Protein AF-A0A7X6DSG5-F1 (afdb_monomer_lite)

Radius of gyration: 14.73 Å; chains: 1; bounding box: 36×23×50 Å

Structure (mmCIF, N/CA/C/O backbone):
data_AF-A0A7X6DSG5-F1
#
_entry.id   AF-A0A7X6DSG5-F1
#
loop_
_atom_site.group_PDB
_atom_site.id
_atom_site.type_symbol
_atom_site.label_atom_id
_atom_site.label_alt_id
_atom_site.label_comp_id
_atom_site.label_asym_id
_atom_site.label_entity_id
_atom_site.label_seq_id
_atom_site.pdbx_PDB_ins_code
_atom_site.Cartn_x
_atom_site.Cartn_y
_atom_site.Cartn_z
_atom_site.occupancy
_atom_site.B_iso_or_equiv
_atom_site.auth_seq_id
_atom_site.auth_comp_id
_atom_site.auth_asym_id
_atom_site.auth_atom_id
_atom_site.pdbx_PDB_model_num
ATOM 1 N N . MET A 1 1 ? -11.867 -1.561 14.741 1.00 87.81 1 MET A N 1
ATOM 2 C CA . MET A 1 1 ? -10.533 -1.836 14.176 1.00 87.81 1 MET A CA 1
ATOM 3 C C . MET A 1 1 ? -10.099 -0.684 13.285 1.00 87.81 1 MET A C 1
ATOM 5 O O . MET A 1 1 ? -10.874 -0.278 12.423 1.00 87.81 1 MET A O 1
ATOM 9 N N . THR A 1 2 ? -8.902 -0.159 13.522 1.00 92.75 2 THR A N 1
ATOM 10 C CA . THR A 1 2 ? -8.246 0.882 12.715 1.00 92.75 2 THR A CA 1
ATOM 11 C C . THR A 1 2 ? -7.266 0.222 11.752 1.00 92.75 2 THR A C 1
ATOM 13 O O . THR A 1 2 ? -6.654 -0.790 12.097 1.00 92.75 2 THR A O 1
ATOM 16 N N . TYR A 1 3 ? -7.101 0.783 10.558 1.00 95.00 3 TYR A N 1
ATOM 17 C CA . TYR A 1 3 ? -6.157 0.296 9.559 1.00 95.00 3 TYR A CA 1
ATOM 18 C C . TYR A 1 3 ? -5.140 1.378 9.232 1.00 95.00 3 TYR A C 1
ATOM 20 O O . TYR A 1 3 ? -5.508 2.521 8.969 1.00 95.00 3 TYR A O 1
ATOM 28 N N . LYS A 1 4 ? -3.866 1.000 9.218 1.00 94.56 4 LYS A N 1
ATOM 29 C CA . LYS A 1 4 ? -2.762 1.826 8.734 1.00 94.56 4 LYS A CA 1
ATOM 30 C C . LYS A 1 4 ? -2.211 1.173 7.477 1.00 94.56 4 LYS A C 1
ATOM 32 O O . LYS A 1 4 ? -1.915 -0.017 7.519 1.00 94.56 4 LYS A O 1
ATOM 37 N N . ILE A 1 5 ? -2.074 1.917 6.386 1.00 94.81 5 ILE A N 1
ATOM 38 C CA . ILE A 1 5 ? -1.408 1.443 5.171 1.00 94.81 5 ILE A CA 1
ATOM 39 C C . ILE A 1 5 ? -0.168 2.291 4.923 1.00 94.81 5 ILE A C 1
ATOM 41 O O . ILE A 1 5 ? -0.250 3.517 4.820 1.00 94.81 5 ILE A O 1
ATOM 45 N N . GLU A 1 6 ? 0.962 1.610 4.782 1.00 94.88 6 GLU A N 1
ATOM 46 C CA . GLU A 1 6 ? 2.228 2.189 4.355 1.00 94.88 6 GLU A CA 1
ATOM 47 C C . GLU A 1 6 ? 2.733 1.472 3.109 1.00 94.88 6 GLU A C 1
ATOM 49 O O . GLU A 1 6 ? 2.553 0.262 2.957 1.00 94.88 6 GLU A O 1
ATOM 54 N N . PHE A 1 7 ? 3.403 2.219 2.236 1.00 94.25 7 PHE A N 1
ATOM 55 C CA . PHE A 1 7 ? 4.049 1.671 1.053 1.00 94.25 7 PHE A CA 1
ATOM 56 C C . PHE A 1 7 ? 5.558 1.810 1.188 1.00 94.25 7 PHE A C 1
ATOM 58 O O . PHE A 1 7 ? 6.043 2.904 1.461 1.00 94.25 7 PHE A O 1
ATOM 65 N N . GLN A 1 8 ? 6.292 0.722 0.973 1.00 93.75 8 GLN A N 1
ATOM 66 C CA . GLN A 1 8 ? 7.752 0.704 0.986 1.00 93.75 8 GLN A CA 1
ATOM 67 C C . GLN A 1 8 ? 8.284 0.341 -0.389 1.00 93.75 8 GLN A C 1
ATOM 69 O O . GLN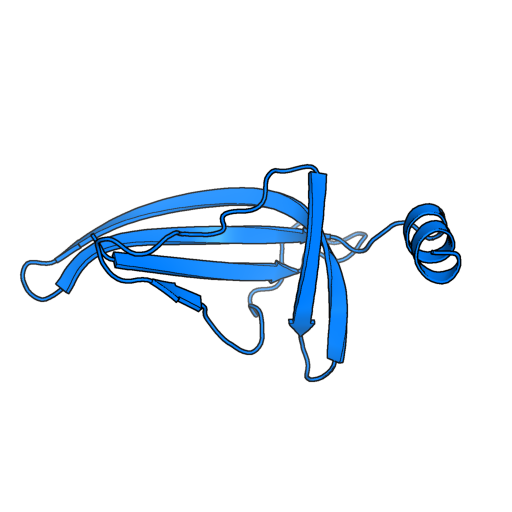 A 1 8 ? 7.891 -0.664 -0.983 1.00 93.75 8 GLN A O 1
ATOM 74 N N . HIS A 1 9 ? 9.220 1.140 -0.887 1.00 94.06 9 HIS A N 1
ATOM 75 C CA . HIS A 1 9 ? 9.823 0.886 -2.183 1.00 94.06 9 HIS A CA 1
ATOM 76 C C . HIS A 1 9 ? 11.012 -0.073 -2.058 1.00 94.06 9 HIS A C 1
ATOM 78 O O . HIS A 1 9 ? 11.950 0.170 -1.301 1.00 94.06 9 HIS A O 1
ATOM 84 N N . LYS A 1 10 ? 11.004 -1.156 -2.833 1.00 93.62 10 LYS A N 1
ATOM 85 C CA . LYS A 1 10 ? 12.152 -2.034 -3.042 1.00 93.62 10 LYS A CA 1
ATOM 86 C C . LYS A 1 10 ? 12.699 -1.809 -4.450 1.00 93.62 10 LYS A C 1
ATOM 88 O O . LYS A 1 10 ? 12.198 -2.390 -5.407 1.00 93.62 10 LYS A O 1
ATOM 93 N N . SER A 1 11 ? 13.767 -1.026 -4.551 1.00 87.69 11 SER A N 1
ATOM 94 C CA . SER A 1 11 ? 14.433 -0.790 -5.830 1.00 87.69 11 SER A CA 1
ATOM 95 C C . SER A 1 11 ? 15.056 -2.058 -6.414 1.00 87.69 11 SER A C 1
ATOM 97 O O . SER A 1 11 ? 15.381 -3.029 -5.708 1.00 87.69 11 SER A O 1
ATOM 99 N N . GLU A 1 12 ? 15.223 -2.046 -7.733 1.00 86.69 12 GLU A N 1
ATOM 100 C CA . GLU A 1 12 ? 15.881 -3.122 -8.462 1.00 86.69 12 GLU A CA 1
ATOM 101 C C . GLU A 1 12 ? 17.290 -3.403 -7.903 1.00 86.69 12 GLU A C 1
ATOM 103 O O . GLU A 1 12 ? 18.026 -2.509 -7.483 1.00 86.69 12 GLU A O 1
ATOM 108 N N . GLY A 1 13 ? 17.654 -4.684 -7.817 1.00 85.00 13 GLY A N 1
ATOM 109 C CA . GLY A 1 13 ? 18.951 -5.118 -7.287 1.00 85.00 13 GLY A CA 1
ATOM 110 C C . GLY A 1 13 ? 19.114 -5.027 -5.762 1.00 85.00 13 GLY A C 1
ATOM 111 O O . GLY A 1 13 ? 20.085 -5.564 -5.228 1.00 85.00 13 GLY A O 1
ATOM 112 N N . ARG A 1 14 ? 18.176 -4.421 -5.017 1.00 88.12 14 ARG A N 1
ATOM 113 C CA . ARG A 1 14 ? 18.195 -4.450 -3.543 1.00 88.12 14 ARG A CA 1
ATOM 114 C C . ARG A 1 14 ? 17.584 -5.738 -2.994 1.00 88.12 14 ARG A C 1
ATOM 116 O O . ARG A 1 14 ? 16.583 -6.246 -3.502 1.00 88.12 14 ARG A O 1
ATOM 123 N N . LEU A 1 15 ? 18.167 -6.236 -1.901 1.00 89.12 15 LEU A N 1
ATOM 124 C CA . LEU A 1 15 ? 17.686 -7.429 -1.191 1.00 89.12 15 LEU A CA 1
ATOM 125 C C . LEU A 1 15 ? 16.475 -7.146 -0.294 1.00 89.12 15 LEU A C 1
ATOM 127 O O . LEU A 1 15 ? 15.636 -8.023 -0.118 1.00 89.12 15 LEU A O 1
ATOM 131 N N . ARG A 1 16 ? 16.371 -5.930 0.253 1.00 91.19 16 ARG A N 1
ATOM 132 C CA . ARG A 1 16 ? 15.290 -5.516 1.156 1.00 91.19 16 ARG A CA 1
ATOM 133 C C . ARG A 1 16 ? 14.655 -4.194 0.698 1.00 91.19 16 ARG A C 1
ATOM 135 O O . ARG A 1 16 ? 15.341 -3.439 0.003 1.00 91.19 16 ARG A O 1
ATOM 142 N N . PRO A 1 17 ? 13.388 -3.924 1.057 1.00 91.62 17 PRO A N 1
ATOM 143 C CA . PRO A 1 17 ? 12.755 -2.625 0.836 1.00 91.62 17 PRO A CA 1
ATOM 144 C C . PRO A 1 17 ? 13.488 -1.490 1.560 1.00 91.62 17 PRO A C 1
ATOM 146 O O . PRO A 1 17 ? 14.283 -1.731 2.470 1.00 91.62 17 PRO A O 1
ATOM 149 N N . SER A 1 18 ? 13.215 -0.259 1.139 1.00 87.62 18 SER A N 1
ATOM 150 C CA . SER A 1 18 ? 13.631 0.947 1.847 1.00 87.62 18 SER A CA 1
ATOM 151 C C . SER A 1 18 ? 13.043 0.969 3.256 1.00 87.62 18 SER A C 1
ATOM 153 O O . SER A 1 18 ? 11.896 0.574 3.463 1.00 87.62 18 SER A O 1
ATOM 155 N N . ASP A 1 19 ? 13.829 1.474 4.207 1.00 85.19 19 ASP A N 1
ATOM 156 C CA . ASP A 1 19 ? 13.353 1.754 5.564 1.00 85.19 19 ASP A CA 1
ATOM 157 C C . ASP A 1 19 ? 12.420 2.990 5.575 1.00 85.19 19 ASP A C 1
ATOM 159 O O . ASP A 1 19 ? 11.660 3.189 6.520 1.00 85.19 19 ASP A O 1
ATOM 163 N N . THR A 1 20 ? 12.439 3.791 4.499 1.00 82.62 20 THR A N 1
ATOM 164 C CA . THR A 1 20 ? 11.536 4.927 4.272 1.00 82.62 20 THR A CA 1
ATOM 165 C C . THR A 1 20 ? 10.287 4.482 3.507 1.00 82.62 20 THR A C 1
ATOM 167 O O . THR A 1 20 ? 10.387 3.885 2.429 1.00 82.62 20 THR A O 1
ATOM 170 N N . SER A 1 21 ? 9.115 4.812 4.048 1.00 82.75 21 SER A N 1
ATOM 171 C CA . SER A 1 21 ? 7.812 4.587 3.412 1.00 82.75 21 SER A CA 1
ATOM 172 C C . SER A 1 21 ? 7.431 5.741 2.458 1.00 82.75 21 SER A C 1
ATOM 174 O O . SER A 1 21 ? 8.219 6.651 2.200 1.00 82.75 21 SER A O 1
ATOM 176 N N . GLN A 1 22 ? 6.224 5.697 1.890 1.00 88.56 22 GLN A N 1
ATOM 177 C CA . GLN A 1 22 ? 5.612 6.826 1.178 1.00 88.56 22 GLN A CA 1
ATOM 178 C C . GLN A 1 22 ? 5.535 8.098 2.034 1.00 88.56 22 GLN A C 1
ATOM 180 O O . GLN A 1 22 ? 5.470 8.018 3.259 1.00 88.56 22 GLN A O 1
ATOM 185 N N . ASP A 1 23 ? 5.447 9.259 1.379 1.00 82.56 23 ASP A N 1
ATOM 186 C CA . ASP A 1 23 ? 5.494 10.565 2.054 1.00 82.56 23 ASP A CA 1
ATOM 187 C C . ASP A 1 23 ? 4.303 10.791 3.007 1.00 82.56 23 ASP A C 1
ATOM 189 O O . ASP A 1 23 ? 4.418 11.507 4.001 1.00 82.56 23 ASP A O 1
ATOM 193 N N . GLN A 1 24 ? 3.149 10.182 2.714 1.00 84.00 24 GLN A N 1
ATOM 194 C CA . GLN A 1 24 ? 1.931 10.325 3.508 1.00 84.00 24 GLN A CA 1
ATOM 195 C C . GLN A 1 24 ? 1.317 8.970 3.841 1.00 84.00 24 GLN A C 1
ATOM 197 O O . GLN A 1 24 ? 0.939 8.217 2.953 1.00 84.00 24 GLN A O 1
ATOM 202 N N . GLU A 1 25 ? 1.136 8.680 5.123 1.00 85.56 25 GLU A N 1
ATOM 203 C CA . GLU A 1 25 ? 0.456 7.471 5.587 1.00 85.56 25 GLU A CA 1
ATOM 204 C C . GLU A 1 25 ? -1.055 7.523 5.309 1.00 85.56 25 GLU A C 1
ATOM 206 O O . GLU A 1 25 ? -1.681 8.583 5.388 1.00 85.56 25 GLU A O 1
ATOM 211 N N . LEU A 1 26 ? -1.660 6.366 5.025 1.00 91.81 26 LEU A N 1
ATOM 212 C CA . LEU A 1 26 ? -3.114 6.247 4.905 1.00 91.81 26 LEU A CA 1
ATOM 213 C C . LEU A 1 26 ? -3.672 5.586 6.165 1.00 91.81 26 LEU A C 1
ATOM 215 O O . LEU A 1 26 ? -3.276 4.474 6.517 1.00 91.81 26 LEU A O 1
ATOM 219 N N . ILE A 1 27 ? -4.603 6.263 6.833 1.00 93.31 27 ILE A N 1
ATOM 220 C CA . ILE A 1 27 ? -5.239 5.778 8.060 1.00 93.31 27 ILE A CA 1
ATOM 221 C C . ILE A 1 27 ? -6.743 5.699 7.826 1.00 93.31 27 ILE A C 1
ATOM 223 O O . ILE A 1 27 ? -7.357 6.697 7.456 1.00 93.31 27 ILE A O 1
ATOM 227 N N . PHE A 1 28 ? -7.321 4.527 8.086 1.00 94.25 28 PHE A N 1
ATOM 228 C CA . PHE A 1 28 ? -8.749 4.260 7.939 1.00 94.25 28 PHE A CA 1
ATOM 229 C C . PHE A 1 28 ? -9.358 3.816 9.267 1.00 94.25 28 PHE A C 1
ATOM 231 O O . PHE A 1 28 ? -8.798 2.987 9.992 1.00 94.25 28 PHE A O 1
ATOM 238 N N . LYS A 1 29 ? -10.526 4.360 9.589 1.00 91.75 29 LYS A N 1
ATOM 239 C CA . LYS A 1 29 ? -11.302 4.040 10.787 1.00 91.75 29 LYS A CA 1
ATOM 240 C C . LYS A 1 29 ? -12.286 2.905 10.522 1.00 91.75 29 LYS A C 1
ATOM 242 O O . LYS A 1 29 ? -12.558 2.503 9.393 1.00 91.75 29 LYS A O 1
ATOM 247 N N . GLN A 1 30 ? -12.844 2.379 11.607 1.00 85.88 30 GLN A N 1
ATOM 248 C CA . GLN A 1 30 ? -13.837 1.316 11.539 1.00 85.88 30 GLN A CA 1
ATOM 249 C C . GLN A 1 30 ? -15.048 1.731 10.691 1.00 85.88 30 GLN A C 1
ATOM 251 O O . GLN A 1 30 ? -15.651 2.773 10.930 1.00 85.88 30 GLN A O 1
ATOM 256 N N . GLY A 1 31 ? -15.422 0.869 9.743 1.00 86.75 31 GLY A N 1
ATOM 257 C CA . GLY A 1 31 ? -16.555 1.086 8.840 1.00 86.75 31 GLY A CA 1
ATOM 258 C C . GLY A 1 31 ? -16.194 1.778 7.525 1.00 86.75 31 GLY A C 1
ATOM 259 O O . GLY A 1 31 ? -17.040 1.841 6.637 1.00 86.75 31 GLY A O 1
ATOM 260 N N . GLU A 1 32 ? -14.958 2.255 7.364 1.00 91.50 32 GLU A N 1
ATOM 261 C CA . GLU A 1 32 ? -14.487 2.798 6.090 1.00 91.50 32 GLU A CA 1
ATOM 262 C C . GLU A 1 32 ? -14.111 1.680 5.110 1.00 91.50 32 GLU A C 1
ATOM 264 O O . GLU A 1 32 ? -13.692 0.586 5.498 1.00 91.50 32 GLU A O 1
ATOM 269 N N . PHE A 1 33 ? -14.258 1.961 3.814 1.00 91.00 33 PHE A N 1
ATOM 270 C CA . PHE A 1 33 ? -13.724 1.094 2.772 1.00 91.00 33 PHE A CA 1
ATOM 271 C C . PHE A 1 33 ? -12.201 1.223 2.739 1.00 91.00 33 PHE A C 1
ATOM 27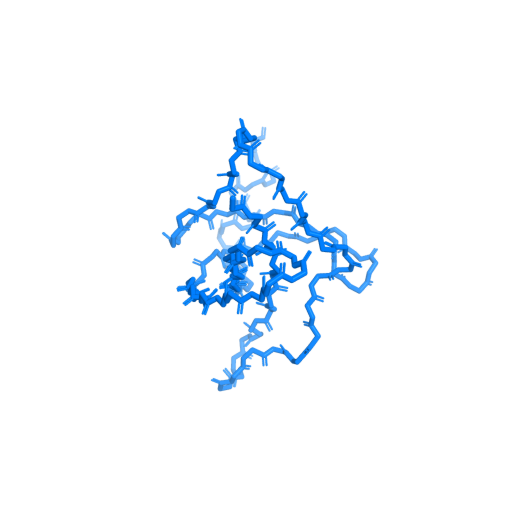3 O O . PHE A 1 33 ? -11.675 2.329 2.632 1.00 91.00 33 PHE A O 1
ATOM 280 N N . ILE A 1 34 ? -11.500 0.092 2.804 1.00 91.50 34 ILE A N 1
ATOM 281 C CA . ILE A 1 34 ? -10.038 0.055 2.862 1.00 91.50 34 ILE A CA 1
ATOM 282 C C . ILE A 1 34 ? -9.533 -0.428 1.496 1.00 91.50 34 ILE A C 1
ATOM 284 O O . ILE A 1 34 ? -9.651 -1.619 1.190 1.00 91.50 34 ILE A O 1
ATOM 288 N N . PRO A 1 35 ? -8.990 0.463 0.649 1.00 89.31 35 PRO A N 1
ATOM 289 C CA . PRO A 1 35 ? -8.534 0.111 -0.689 1.00 89.31 35 PRO A CA 1
ATOM 290 C C . PRO A 1 35 ? -7.175 -0.596 -0.615 1.00 89.31 35 PRO A C 1
ATOM 292 O O . PRO A 1 35 ? -6.132 0.013 -0.837 1.00 89.31 35 PRO A O 1
ATOM 295 N N . ILE A 1 36 ? -7.176 -1.887 -0.279 1.00 93.19 36 ILE A N 1
ATOM 296 C CA . ILE A 1 36 ? -5.954 -2.699 -0.250 1.00 93.19 36 ILE A CA 1
ATOM 297 C C . ILE A 1 36 ? -5.717 -3.272 -1.657 1.00 93.19 36 ILE A C 1
ATOM 299 O O . ILE A 1 36 ? -6.425 -4.205 -2.045 1.00 93.19 36 ILE A O 1
ATOM 303 N N . PRO A 1 37 ? -4.732 -2.771 -2.425 1.00 94.81 37 PRO A N 1
ATOM 304 C CA . PRO A 1 37 ? -4.422 -3.301 -3.752 1.00 94.81 37 PRO A CA 1
ATOM 305 C C . PRO A 1 37 ? -3.944 -4.751 -3.648 1.00 94.81 37 PRO A C 1
ATOM 307 O O . PRO A 1 37 ? -3.413 -5.156 -2.614 1.00 94.81 37 PRO A O 1
ATOM 310 N N . ASN A 1 38 ? -4.114 -5.551 -4.693 1.00 96.12 38 ASN A N 1
ATOM 311 C CA . ASN A 1 38 ? -3.595 -6.914 -4.764 1.00 96.12 38 ASN A CA 1
ATOM 312 C C . ASN A 1 38 ? -2.119 -6.943 -5.168 1.00 96.12 38 ASN A C 1
ATOM 314 O O . ASN A 1 38 ? -1.585 -5.990 -5.726 1.00 96.12 38 ASN A O 1
ATOM 318 N N . VAL A 1 39 ? -1.451 -8.067 -4.901 1.00 95.75 39 VAL A N 1
ATOM 319 C CA . VAL A 1 39 ? -0.119 -8.318 -5.470 1.00 95.75 39 VAL A CA 1
ATOM 320 C C . VAL A 1 39 ? -0.242 -8.378 -6.991 1.00 95.75 39 VAL A C 1
ATOM 322 O O . VAL A 1 39 ? -1.115 -9.070 -7.509 1.00 95.75 39 VAL A O 1
ATOM 325 N N . GLY A 1 40 ? 0.625 -7.646 -7.689 1.00 93.94 40 GLY A N 1
ATOM 326 C CA . GLY A 1 40 ? 0.568 -7.457 -9.136 1.00 93.94 40 GLY A CA 1
ATOM 327 C C . GLY A 1 40 ? -0.186 -6.201 -9.578 1.00 93.94 40 GLY A C 1
ATOM 328 O O . GLY A 1 40 ? 0.074 -5.717 -10.681 1.00 93.94 40 GLY A O 1
ATOM 329 N N . ASP A 1 41 ? -1.045 -5.625 -8.728 1.00 95.12 41 ASP A N 1
ATOM 330 C CA . ASP A 1 41 ? -1.703 -4.359 -9.044 1.00 95.12 41 ASP A CA 1
ATOM 331 C C . ASP A 1 41 ? -0.672 -3.237 -9.142 1.00 95.12 41 ASP A C 1
ATOM 333 O O . ASP A 1 41 ? 0.416 -3.278 -8.560 1.00 95.12 41 ASP A O 1
ATOM 337 N N . SER A 1 42 ? -1.036 -2.198 -9.880 1.00 94.31 42 SER A N 1
ATOM 338 C CA . SER A 1 42 ? -0.239 -0.986 -9.946 1.00 94.31 42 SER A CA 1
ATOM 339 C C . SER A 1 42 ? -0.837 0.101 -9.067 1.00 94.31 42 SER A C 1
ATOM 341 O O . SER A 1 42 ? -2.043 0.339 -9.092 1.00 94.31 42 SER A O 1
ATOM 343 N N . VAL A 1 43 ? 0.024 0.815 -8.357 1.00 93.31 43 VAL A N 1
ATOM 344 C CA . VAL A 1 43 ? -0.343 1.924 -7.474 1.00 93.31 43 VAL A CA 1
ATOM 345 C C . VAL A 1 43 ? 0.459 3.163 -7.829 1.00 93.31 43 VAL A C 1
ATOM 347 O O . VAL A 1 43 ? 1.557 3.066 -8.374 1.00 93.31 43 VAL A O 1
ATOM 350 N N . THR A 1 44 ? -0.090 4.334 -7.528 1.00 91.88 44 THR A N 1
ATOM 351 C CA . THR A 1 44 ? 0.582 5.615 -7.743 1.00 91.88 44 THR A CA 1
ATOM 352 C C . THR A 1 44 ? 0.494 6.423 -6.464 1.00 91.88 44 THR A C 1
ATOM 354 O O . THR A 1 44 ? -0.609 6.705 -5.999 1.00 91.88 44 THR A O 1
ATOM 357 N N . TYR A 1 45 ? 1.639 6.813 -5.919 1.00 87.25 45 TYR A N 1
ATOM 358 C CA . TYR A 1 45 ? 1.724 7.627 -4.710 1.00 87.25 45 TYR A CA 1
ATOM 359 C C . TYR A 1 45 ? 2.962 8.534 -4.769 1.00 87.25 45 TYR A C 1
ATOM 361 O O . TYR A 1 45 ? 3.773 8.428 -5.694 1.00 87.25 45 TYR A O 1
ATOM 369 N N . SER A 1 46 ? 3.065 9.467 -3.823 1.00 86.19 46 SER A N 1
ATOM 370 C CA . SER A 1 46 ? 4.225 10.355 -3.702 1.00 86.19 46 SER A CA 1
ATOM 371 C C . SER A 1 46 ? 5.316 9.706 -2.856 1.00 86.19 46 SER A C 1
ATOM 373 O O . SER A 1 46 ? 5.064 9.282 -1.724 1.00 86.19 46 SER A O 1
ATOM 375 N N . HIS A 1 47 ? 6.513 9.624 -3.421 1.00 83.38 47 HIS A N 1
ATOM 376 C CA . HIS A 1 47 ? 7.718 9.168 -2.744 1.00 83.38 47 HIS A CA 1
ATOM 377 C C . HIS A 1 47 ? 8.844 10.138 -3.078 1.00 83.38 47 HIS A C 1
ATOM 379 O O . HIS A 1 47 ? 9.051 10.443 -4.254 1.00 83.38 47 HIS A O 1
ATOM 385 N N . ASP A 1 48 ? 9.542 10.640 -2.062 1.00 84.19 48 ASP A N 1
ATOM 386 C CA . ASP A 1 48 ? 10.591 11.651 -2.225 1.00 84.19 48 ASP A CA 1
ATOM 387 C C . ASP A 1 48 ? 10.083 12.921 -2.948 1.00 84.19 48 ASP A C 1
ATOM 389 O O . ASP A 1 48 ? 10.792 13.526 -3.751 1.00 84.19 48 ASP A O 1
ATOM 393 N N . ASN A 1 49 ? 8.841 13.345 -2.670 1.00 85.38 49 ASN A N 1
ATOM 394 C CA . ASN A 1 49 ? 8.131 14.449 -3.340 1.00 85.38 49 ASN A CA 1
ATOM 395 C C . ASN A 1 49 ? 7.842 14.241 -4.836 1.00 85.38 49 ASN A C 1
ATOM 397 O O . ASN A 1 49 ? 7.378 15.165 -5.511 1.00 85.38 49 ASN A O 1
ATOM 401 N N . GLU A 1 50 ? 8.058 13.039 -5.369 1.00 85.38 50 GLU A N 1
ATOM 402 C CA . GLU A 1 50 ? 7.737 12.710 -6.750 1.00 85.38 50 GLU A CA 1
ATOM 403 C C . GLU A 1 50 ? 6.570 11.730 -6.830 1.00 85.38 50 GLU A C 1
ATOM 405 O O . GLU A 1 50 ? 6.551 10.670 -6.203 1.00 85.38 50 GLU A O 1
ATOM 410 N N . ARG A 1 51 ? 5.580 12.066 -7.664 1.00 88.75 51 ARG A N 1
ATOM 411 C CA . ARG A 1 51 ? 4.484 11.149 -7.969 1.00 88.75 51 ARG A CA 1
ATOM 412 C C . ARG A 1 51 ? 4.994 10.071 -8.913 1.00 88.75 51 ARG A C 1
ATOM 414 O O . ARG A 1 51 ? 5.230 10.337 -10.091 1.00 88.75 51 ARG A O 1
ATOM 421 N N . ARG A 1 52 ? 5.104 8.847 -8.413 1.00 88.75 52 ARG A N 1
ATOM 422 C CA . ARG A 1 52 ? 5.599 7.700 -9.176 1.00 88.75 52 ARG A CA 1
ATOM 423 C C . ARG A 1 52 ? 4.618 6.547 -9.108 1.00 88.75 52 ARG A C 1
ATOM 425 O O . ARG A 1 52 ? 3.764 6.474 -8.224 1.00 88.75 52 ARG A O 1
ATOM 432 N N . SER A 1 53 ? 4.697 5.684 -10.1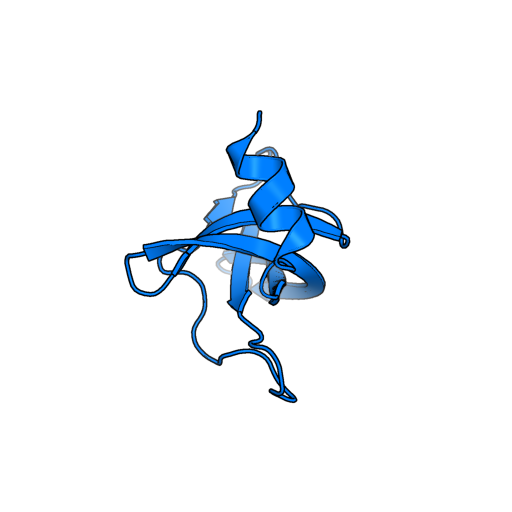11 1.00 92.56 53 SER A N 1
ATOM 433 C CA . SER A 1 53 ? 3.884 4.481 -10.171 1.00 92.56 53 SER A CA 1
ATOM 434 C C . SER A 1 53 ? 4.736 3.250 -9.962 1.00 92.56 53 SER A C 1
ATOM 436 O O . SER A 1 53 ? 5.813 3.142 -10.533 1.00 92.56 53 SER A O 1
ATOM 438 N N . TYR A 1 54 ? 4.196 2.305 -9.212 1.00 93.50 54 TYR A N 1
ATOM 439 C CA . TYR A 1 54 ? 4.894 1.095 -8.824 1.00 93.50 54 TYR A CA 1
ATOM 440 C C . TYR A 1 54 ? 3.976 -0.113 -8.964 1.00 93.50 54 TYR A C 1
ATOM 442 O O . TYR A 1 54 ? 2.748 0.027 -8.957 1.00 93.50 54 TYR A O 1
ATOM 450 N N . ARG A 1 55 ? 4.561 -1.309 -9.051 1.00 95.31 55 ARG A N 1
ATOM 451 C CA . ARG A 1 55 ? 3.819 -2.565 -8.914 1.00 95.31 55 ARG A CA 1
ATOM 452 C C . ARG A 1 55 ? 3.862 -3.044 -7.476 1.00 95.31 55 ARG A C 1
ATOM 454 O O . ARG A 1 55 ? 4.925 -3.058 -6.863 1.00 95.31 55 ARG A O 1
ATOM 461 N N . VAL A 1 56 ? 2.732 -3.509 -6.961 1.00 96.19 56 VAL A N 1
ATOM 462 C CA . VAL A 1 56 ? 2.674 -4.194 -5.671 1.00 96.19 56 VAL A CA 1
ATOM 463 C C . VAL A 1 56 ? 3.373 -5.543 -5.780 1.00 96.19 56 VAL A C 1
ATOM 465 O O . VAL A 1 56 ? 2.952 -6.421 -6.533 1.00 96.19 56 VAL A O 1
ATOM 468 N N . PHE A 1 57 ? 4.431 -5.709 -4.998 1.00 95.81 57 PHE A N 1
ATOM 469 C CA . PHE A 1 57 ? 5.229 -6.925 -4.940 1.00 95.81 57 PHE A CA 1
ATOM 470 C C . PHE A 1 57 ? 4.782 -7.849 -3.807 1.00 95.81 57 PHE A C 1
ATOM 472 O O . PHE A 1 57 ? 4.612 -9.049 -4.014 1.00 95.81 57 PHE A O 1
ATOM 479 N N . SER A 1 58 ? 4.553 -7.304 -2.612 1.00 96.50 58 SER A N 1
ATOM 480 C CA . SER A 1 58 ? 4.061 -8.075 -1.470 1.00 96.50 58 SER A CA 1
ATOM 481 C C . SER A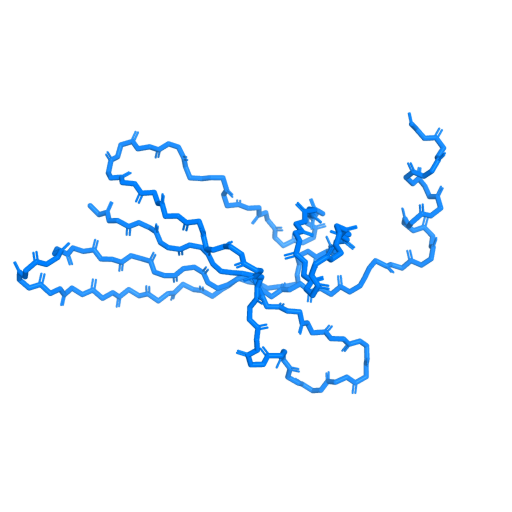 1 58 ? 3.205 -7.225 -0.538 1.00 96.50 58 SER A C 1
ATOM 483 O O . SER A 1 58 ? 3.178 -5.996 -0.619 1.00 96.50 58 SER A O 1
ATOM 485 N N . ARG A 1 59 ? 2.474 -7.905 0.350 1.00 96.19 59 ARG A N 1
ATOM 486 C CA . ARG A 1 59 ? 1.684 -7.289 1.417 1.00 96.19 59 ARG A CA 1
ATOM 487 C C . ARG A 1 59 ? 1.924 -8.040 2.709 1.00 96.19 59 ARG A C 1
ATOM 489 O O . ARG A 1 59 ? 1.822 -9.267 2.733 1.00 96.19 59 ARG A O 1
ATOM 496 N N . HIS A 1 60 ? 2.197 -7.301 3.767 1.00 95.81 60 HIS A N 1
ATOM 497 C CA . HIS A 1 60 ? 2.422 -7.834 5.097 1.00 95.81 60 HIS A CA 1
ATOM 498 C C . HIS A 1 60 ? 1.408 -7.220 6.054 1.00 95.81 60 HIS A C 1
ATOM 500 O O . HIS A 1 60 ? 1.238 -6.004 6.090 1.00 95.81 60 HIS A O 1
ATOM 506 N N . PHE A 1 61 ? 0.728 -8.078 6.809 1.00 96.12 61 PHE A N 1
ATOM 507 C CA . PHE A 1 61 ? -0.296 -7.685 7.768 1.00 96.12 61 PHE A CA 1
ATOM 508 C C . PHE A 1 61 ? 0.235 -7.918 9.176 1.00 96.12 61 PHE A C 1
ATOM 510 O O . PHE A 1 61 ? 0.603 -9.039 9.527 1.00 96.12 61 PHE A O 1
ATOM 517 N N . SER A 1 62 ? 0.246 -6.859 9.972 1.00 95.88 62 SER A N 1
ATOM 518 C CA . SER A 1 62 ? 0.630 -6.877 11.376 1.00 95.88 62 SER A CA 1
ATOM 519 C C . SER A 1 62 ? -0.571 -6.460 12.209 1.00 95.88 62 SER A C 1
ATOM 521 O O . SER A 1 62 ? -1.164 -5.409 11.972 1.00 95.88 62 SER A O 1
ATOM 523 N N . TYR A 1 63 ? -0.935 -7.285 13.184 1.00 95.62 63 TYR A N 1
ATOM 524 C CA . TYR A 1 63 ? -2.085 -7.050 14.049 1.00 95.62 63 TYR A CA 1
ATOM 525 C C . TYR A 1 63 ? -1.603 -6.725 15.455 1.00 95.62 63 TYR A C 1
ATOM 527 O O . TYR A 1 63 ? -0.763 -7.439 16.004 1.00 95.62 63 TYR A O 1
ATOM 535 N N . SER A 1 64 ? -2.139 -5.663 16.041 1.00 94.06 64 SER A N 1
ATOM 536 C CA . SER A 1 64 ? -1.877 -5.299 17.428 1.00 94.06 64 SER A CA 1
ATOM 537 C C . SER A 1 64 ? -3.157 -4.849 18.121 1.00 94.06 64 SER A C 1
ATOM 539 O O . SER A 1 64 ? -4.146 -4.474 17.491 1.00 94.06 64 SER A O 1
ATOM 541 N N . TYR A 1 65 ? -3.139 -4.926 19.447 1.00 94.06 65 TYR A N 1
ATOM 542 C CA . TYR A 1 65 ? -4.220 -4.453 20.295 1.00 94.06 65 TYR A CA 1
ATOM 543 C C . TYR A 1 65 ? -3.628 -3.655 21.447 1.00 94.06 65 TYR A C 1
ATOM 545 O O . TYR A 1 65 ? -2.718 -4.135 22.129 1.00 94.06 65 TYR A O 1
ATOM 553 N N . THR A 1 66 ? -4.168 -2.465 21.692 1.00 87.88 66 THR A N 1
ATOM 554 C CA . THR A 1 66 ? -3.903 -1.719 22.924 1.00 87.88 66 THR A CA 1
ATOM 555 C C . THR A 1 66 ? -5.230 -1.322 23.575 1.00 87.88 66 THR A C 1
ATOM 557 O O . THR A 1 66 ? -6.178 -0.983 22.868 1.00 87.88 66 THR A O 1
ATOM 560 N N . PRO A 1 67 ? -5.343 -1.320 24.917 1.00 91.56 67 PRO A N 1
ATOM 561 C CA . PRO A 1 67 ? -6.571 -0.875 25.582 1.00 91.56 67 PRO A CA 1
ATOM 562 C C . PRO A 1 67 ? -6.975 0.573 25.258 1.00 91.56 67 PRO A C 1
ATOM 564 O O . PRO A 1 67 ? -8.150 0.909 25.356 1.00 91.56 67 PRO A O 1
ATOM 567 N N . ALA A 1 68 ? -6.012 1.428 24.896 1.00 86.75 68 ALA A N 1
ATOM 568 C CA . ALA A 1 68 ? -6.245 2.840 24.601 1.00 8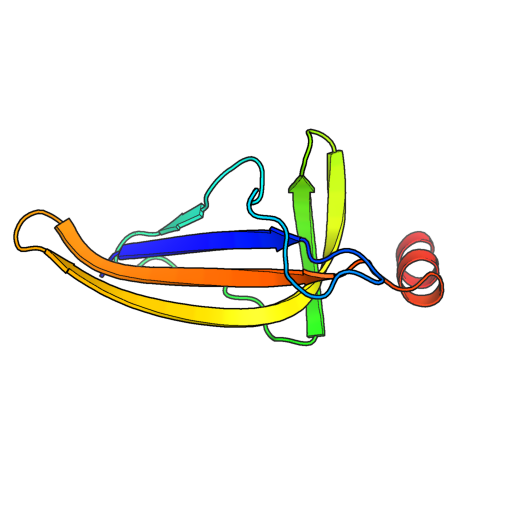6.75 68 ALA A CA 1
ATOM 569 C C . ALA A 1 68 ? -6.685 3.094 23.147 1.00 86.75 68 ALA A C 1
ATOM 571 O O . ALA A 1 68 ? -7.491 3.989 22.908 1.00 86.75 68 ALA A O 1
ATOM 572 N N . GLU A 1 69 ? -6.171 2.322 22.185 1.00 79.94 69 GLU A N 1
ATOM 573 C CA . GLU A 1 69 ? -6.379 2.562 20.745 1.00 79.94 69 GLU A CA 1
ATOM 574 C C . GLU A 1 69 ? -7.234 1.475 20.073 1.00 79.94 69 GLU A C 1
ATOM 576 O O . GLU A 1 69 ? -7.663 1.629 18.928 1.00 79.94 69 GLU A O 1
ATOM 581 N N . GLY A 1 70 ? -7.527 0.389 20.793 1.00 90.00 70 GLY A N 1
ATOM 582 C CA . GLY A 1 70 ? -8.269 -0.762 20.296 1.00 90.00 70 GLY A CA 1
ATOM 583 C C . GLY A 1 70 ? -7.438 -1.648 19.366 1.00 90.00 70 GLY A C 1
ATOM 584 O O . GLY A 1 70 ? -6.213 -1.720 19.459 1.00 90.00 70 GLY A O 1
ATOM 585 N N . GLU A 1 71 ? -8.124 -2.374 18.484 1.00 94.38 71 GLU A N 1
ATOM 586 C CA . GLU A 1 71 ? -7.499 -3.226 17.467 1.00 94.38 71 GLU A CA 1
ATOM 587 C C . GLU A 1 71 ? -6.952 -2.390 16.303 1.00 94.38 71 GLU A C 1
ATOM 589 O O . GLU A 1 71 ? -7.697 -1.630 15.670 1.00 94.38 71 GLU A O 1
ATOM 594 N N . LEU A 1 72 ? -5.682 -2.605 15.967 1.00 93.88 72 LEU A N 1
ATOM 595 C CA . LEU A 1 72 ? -4.984 -1.998 14.841 1.00 93.88 72 LEU A CA 1
ATOM 596 C C . LEU A 1 72 ? -4.501 -3.085 13.871 1.00 93.88 72 LEU A C 1
ATOM 598 O O . LEU A 1 72 ? -3.872 -4.066 14.269 1.00 93.88 72 LEU A O 1
ATOM 602 N N . CYS A 1 73 ? -4.762 -2.886 12.580 1.00 94.94 73 CYS A N 1
ATOM 603 C CA . CYS A 1 73 ? -4.127 -3.627 11.496 1.00 94.94 73 CYS A CA 1
ATOM 604 C C . CYS A 1 73 ? -3.177 -2.693 10.744 1.00 94.94 73 CYS A C 1
ATOM 606 O O . CYS A 1 73 ? -3.615 -1.746 10.090 1.00 94.94 73 CYS A O 1
ATOM 608 N N . HIS A 1 74 ? -1.878 -2.957 10.823 1.00 95.19 74 HIS A N 1
ATOM 609 C CA . HIS A 1 74 ? -0.885 -2.296 9.989 1.00 95.19 74 HIS A CA 1
ATOM 610 C C . HIS A 1 74 ? -0.612 -3.151 8.748 1.00 95.19 74 HIS A C 1
ATOM 612 O O . HIS A 1 74 ? -0.204 -4.308 8.847 1.00 95.19 74 HIS A O 1
ATOM 618 N N . ILE A 1 75 ? -0.850 -2.567 7.579 1.00 95.69 75 ILE A N 1
ATOM 619 C CA . ILE A 1 75 ? -0.656 -3.164 6.267 1.00 95.69 75 ILE A CA 1
ATOM 620 C C . ILE A 1 75 ? 0.555 -2.488 5.630 1.00 95.69 75 ILE A C 1
ATOM 622 O O . ILE A 1 75 ? 0.491 -1.334 5.212 1.00 95.69 75 ILE A O 1
ATOM 626 N N . ASN A 1 76 ? 1.655 -3.222 5.539 1.00 95.38 76 ASN A N 1
ATOM 627 C CA . ASN A 1 76 ? 2.841 -2.788 4.821 1.00 95.38 76 ASN A CA 1
ATOM 628 C C . ASN A 1 76 ? 2.800 -3.365 3.402 1.00 95.38 76 ASN A C 1
ATOM 630 O O . ASN A 1 76 ? 2.730 -4.584 3.214 1.00 95.38 76 ASN A O 1
ATOM 634 N N . ILE A 1 77 ? 2.804 -2.484 2.409 1.00 96.00 77 ILE A N 1
ATOM 635 C CA . ILE A 1 77 ? 2.748 -2.831 0.995 1.00 96.00 77 ILE A CA 1
ATOM 636 C C . ILE A 1 77 ? 4.116 -2.561 0.384 1.00 96.00 77 ILE A C 1
ATOM 638 O O . ILE A 1 77 ? 4.522 -1.41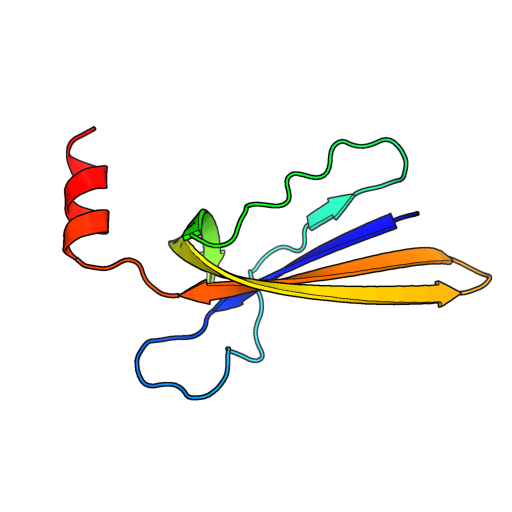4 0.212 1.00 96.00 77 ILE A O 1
ATOM 642 N N . VAL A 1 78 ? 4.825 -3.623 0.014 1.00 95.44 78 VAL A N 1
ATOM 643 C CA . VAL A 1 78 ? 6.096 -3.480 -0.693 1.00 95.44 78 VAL A CA 1
ATOM 644 C C . VAL A 1 78 ? 5.805 -3.327 -2.171 1.00 95.44 78 VAL A C 1
ATOM 646 O O . VAL A 1 78 ? 5.095 -4.145 -2.765 1.00 95.44 78 VAL A O 1
ATOM 649 N N . VAL A 1 79 ? 6.391 -2.304 -2.772 1.00 95.50 79 VAL A N 1
ATOM 650 C CA . VAL A 1 79 ? 6.277 -2.033 -4.197 1.00 95.50 79 VAL A CA 1
ATOM 651 C C . VAL A 1 79 ? 7.636 -2.049 -4.880 1.00 95.50 79 VAL A C 1
ATOM 653 O O . VAL A 1 79 ? 8.669 -1.845 -4.244 1.00 95.50 79 VAL A O 1
ATOM 656 N N . ILE A 1 80 ? 7.624 -2.297 -6.181 1.00 94.69 80 ILE A N 1
ATOM 657 C CA . ILE A 1 80 ? 8.799 -2.304 -7.053 1.00 94.69 80 ILE A CA 1
ATOM 658 C C . ILE A 1 80 ? 8.551 -1.391 -8.252 1.00 94.69 80 ILE A C 1
ATOM 660 O O . ILE A 1 80 ? 7.396 -1.139 -8.617 1.00 94.69 80 ILE A O 1
ATOM 664 N N . ASP A 1 81 ? 9.630 -0.920 -8.870 1.00 92.25 81 ASP A N 1
ATOM 665 C CA . ASP A 1 81 ? 9.569 -0.172 -10.124 1.00 92.25 81 ASP A CA 1
ATOM 666 C C . ASP A 1 81 ? 8.780 -0.952 -11.196 1.00 92.25 81 ASP A C 1
ATOM 668 O O . ASP A 1 81 ? 8.784 -2.189 -11.246 1.00 92.25 81 ASP A O 1
ATOM 672 N N . LEU A 1 82 ? 8.053 -0.226 -12.046 1.00 90.00 82 LEU A N 1
ATOM 673 C CA . LEU A 1 82 ? 7.423 -0.819 -13.224 1.00 90.00 82 LEU A CA 1
ATOM 674 C C . LEU A 1 82 ? 8.499 -1.159 -14.256 1.00 90.00 82 LEU A C 1
ATOM 676 O O . LEU A 1 82 ? 9.501 -0.459 -14.371 1.00 90.00 82 LEU A O 1
ATOM 680 N N . SER A 1 83 ? 8.287 -2.218 -15.040 1.00 82.19 83 SER A N 1
ATOM 681 C CA . SER A 1 83 ? 9.170 -2.462 -16.179 1.00 82.19 83 SER A CA 1
ATOM 682 C C . SER A 1 83 ? 8.949 -1.394 -17.256 1.00 82.19 83 SER A C 1
ATOM 684 O O . SER A 1 83 ? 7.859 -0.825 -17.369 1.00 82.19 83 SER A O 1
ATOM 686 N N . ASN A 1 84 ? 9.962 -1.167 -18.096 1.00 76.06 84 ASN A N 1
ATOM 687 C CA . ASN A 1 84 ? 9.882 -0.216 -19.212 1.00 76.06 84 ASN A CA 1
ATOM 688 C C . ASN A 1 84 ? 8.663 -0.463 -20.123 1.00 76.06 84 ASN A C 1
ATOM 690 O O . ASN A 1 84 ? 8.061 0.488 -20.622 1.00 76.06 84 ASN A O 1
ATOM 694 N N . ASP A 1 85 ? 8.271 -1.725 -20.315 1.00 75.12 85 ASP A N 1
ATOM 695 C CA . ASP A 1 85 ? 7.123 -2.098 -21.147 1.00 75.12 85 ASP A CA 1
ATOM 696 C C . ASP A 1 85 ? 5.790 -1.657 -20.521 1.00 75.12 85 ASP A C 1
ATOM 698 O O . ASP A 1 85 ? 4.880 -1.193 -21.213 1.00 75.12 85 ASP A O 1
ATOM 702 N N . GLU A 1 86 ? 5.679 -1.733 -19.197 1.00 75.75 86 GLU A N 1
ATOM 703 C CA . GLU A 1 86 ? 4.481 -1.320 -18.462 1.00 75.75 86 GLU A CA 1
ATOM 704 C C . GLU A 1 86 ? 4.361 0.196 -18.359 1.00 75.75 86 GLU A C 1
ATOM 706 O O . GLU A 1 86 ? 3.262 0.747 -18.475 1.00 75.75 86 GLU A O 1
ATOM 711 N N . GLU A 1 87 ? 5.487 0.887 -18.194 1.00 71.06 87 GLU A N 1
ATOM 712 C CA . GLU A 1 87 ? 5.519 2.343 -18.278 1.00 71.06 87 GLU A CA 1
ATOM 713 C C . GLU A 1 87 ? 5.126 2.834 -19.678 1.00 71.06 87 GLU A C 1
ATOM 715 O O . GLU A 1 87 ? 4.336 3.774 -19.813 1.00 71.06 87 GLU A O 1
ATOM 720 N N . ALA A 1 88 ? 5.626 2.180 -20.731 1.00 68.75 88 ALA A N 1
ATOM 721 C CA . ALA A 1 88 ? 5.302 2.514 -22.115 1.00 68.75 88 ALA A CA 1
ATOM 722 C C . ALA A 1 88 ? 3.824 2.260 -22.450 1.00 68.75 88 ALA A C 1
ATOM 724 O O . ALA A 1 88 ? 3.208 3.072 -23.147 1.00 68.75 88 ALA A O 1
ATOM 725 N N . GLY A 1 89 ? 3.239 1.176 -21.930 1.00 69.06 89 GLY A N 1
ATOM 726 C CA . GLY A 1 89 ? 1.811 0.883 -22.069 1.00 69.06 89 GLY A CA 1
ATOM 727 C C . GLY A 1 89 ? 0.918 1.967 -21.458 1.00 69.06 89 GLY A C 1
ATOM 728 O O . GLY A 1 89 ? -0.126 2.294 -22.017 1.00 69.06 89 GLY A O 1
ATOM 729 N N . ARG A 1 90 ? 1.361 2.593 -20.362 1.00 63.41 90 ARG A N 1
ATOM 730 C CA . ARG A 1 90 ? 0.612 3.642 -19.650 1.00 63.41 90 ARG A CA 1
ATOM 731 C C . ARG A 1 90 ? 0.655 5.016 -20.301 1.00 63.41 90 ARG A C 1
ATOM 733 O O . ARG A 1 90 ? -0.257 5.799 -20.092 1.00 63.41 90 ARG A O 1
ATOM 740 N N . ARG A 1 91 ? 1.680 5.324 -21.097 1.00 60.25 91 ARG A N 1
ATOM 741 C CA . ARG A 1 91 ? 1.762 6.604 -21.830 1.00 60.25 91 ARG A CA 1
ATOM 742 C C . ARG A 1 91 ? 0.869 6.650 -23.076 1.00 60.25 91 ARG A C 1
ATOM 744 O O . ARG A 1 91 ? 0.764 7.702 -23.698 1.00 60.25 91 ARG A O 1
ATOM 751 N N . LYS A 1 92 ? 0.289 5.514 -23.475 1.00 54.00 92 LYS A N 1
ATOM 752 C CA . LYS A 1 92 ? -0.513 5.364 -24.700 1.00 54.00 92 LYS A CA 1
ATOM 753 C C . LYS A 1 92 ? -2.027 5.269 -24.460 1.00 54.00 92 LYS A C 1
ATOM 755 O O . LYS A 1 92 ? -2.757 5.198 -25.446 1.00 54.00 92 LYS A O 1
ATOM 760 N N . GLY A 1 93 ? -2.478 5.233 -23.206 1.00 46.66 93 GLY A N 1
ATOM 761 C CA . GLY A 1 93 ? -3.895 5.239 -22.817 1.00 46.66 93 GLY A CA 1
ATOM 762 C C . GLY A 1 93 ? -4.270 6.548 -22.149 1.00 46.66 93 GLY A C 1
ATOM 763 O O . GLY A 1 93 ? -5.431 6.966 -22.335 1.00 46.66 93 GLY A O 1
#

Foldseek 3Di:
DKEKEWEWEDEPPDPDTDPDTAPDIDIDDPPDDDPDDDQQDKDWGHDPNDTAIWGFHDWDWDWDADPVPGIYIYIYTYTYHDDPVVVVVVVVD

Sequence (93 aa):
MTYKIEFQHKSEGRLRPSDTSQDQELIFKQGEFIPIPNVGDSVTYSHDNERRSYRVFSRHFSYSYTPAEGELCHINIVVIDLSNDEEAGRRKG

Secondary structure (DSSP, 8-state):
-EEEEEEEE--TT-SS--S-B-SS-EEE-TTS----PPTT-EEEEEETTEEEEEEEEEEEEEEEEETTTEEEEEEEEEEEEPPHHHHHHHTT-

pLDDT: mean 88.47, std 9.33, range [46.66, 96.5]

Organism: NCBI:txid2606439